Protein AF-A7VJ24-F1 (afdb_monomer_lite)

Foldseek 3Di:
DDPPPPPVLPDFDPVQWDDDPQFIKGEGLDAPDWDKDWQDDDPNWTKIWIYYNQKTWIDINNHGAKMKGRTWIWARWHDDLFKTKIKIAHAFKIKMKGAHDAQFKKFKDKQNHTPDIDGAHRRRIDIDIDGHRPSDIMIIMIGTDDD

Radius of gyration: 15.32 Å; chains: 1; bounding box: 28×44×50 Å

Sequence (147 aa):
MSIMYRRIKMSVINDLINIESDSLDFGNYELATKTKKDGIEYKGDIYKIKTFNEITKLEKNGMFVYESVPGTTVHGFRSSEEDVSFIVEGTETSSITLELEPETDYKIHIDDIYVGKNKTNLGGKLSISVDLEPGREVKVDVRKAFD

pLDDT: mean 91.89, std 14.74, range [38.22, 98.81]

Secondary structure (DSSP, 8-state):
---------PPP-TTSEEEETTEEEE--TT-SS-EEEEEEEETTEEEEEEEETTEEEEEETTEEEEEEES--EEEEEEE-SSEEEEEEE-SS-EEEEEE--TT-EEEEEETTEEEEEEE--TT-EEEEEE---TT-EEEEEEEE---

Structure (mmCIF, N/CA/C/O backbone):
data_AF-A7VJ24-F1
#
_entry.id   AF-A7VJ24-F1
#
loop_
_atom_site.group_PDB
_atom_site.id
_atom_site.type_symbol
_atom_site.label_atom_id
_atom_site.label_alt_id
_atom_site.label_comp_id
_atom_site.label_asym_id
_atom_site.label_entity_id
_atom_site.label_seq_id
_atom_site.pdbx_PDB_ins_code
_atom_site.Cartn_x
_atom_site.Cartn_y
_atom_site.Cartn_z
_atom_site.occupancy
_atom_site.B_iso_or_equiv
_atom_site.auth_seq_id
_atom_site.auth_comp_id
_atom_site.auth_asym_id
_atom_site.auth_atom_id
_atom_site.pdbx_PDB_model_num
ATOM 1 N N . MET A 1 1 ? -10.849 -27.499 -28.578 1.00 38.22 1 MET A N 1
ATOM 2 C CA . MET A 1 1 ? -10.082 -26.333 -29.062 1.00 38.22 1 MET A CA 1
ATOM 3 C C . MET A 1 1 ? -10.384 -25.196 -28.103 1.00 38.22 1 MET A C 1
ATOM 5 O O . MET A 1 1 ? -11.547 -24.854 -27.948 1.00 38.22 1 MET A O 1
ATOM 9 N N . SER A 1 2 ? -9.378 -24.804 -27.324 1.00 38.25 2 SER A N 1
ATOM 10 C CA . SER A 1 2 ? -9.513 -24.063 -26.066 1.00 38.25 2 SER A CA 1
ATOM 11 C C . SER A 1 2 ? -10.094 -22.666 -26.282 1.00 38.25 2 SER A C 1
ATOM 13 O O . SER A 1 2 ? -9.537 -21.876 -27.043 1.00 38.25 2 SER A O 1
ATOM 15 N N . ILE A 1 3 ? -11.208 -22.371 -25.610 1.00 45.69 3 ILE A N 1
ATOM 16 C CA . ILE A 1 3 ? -11.730 -21.014 -25.458 1.00 45.69 3 ILE A CA 1
ATOM 17 C C . ILE A 1 3 ? -10.775 -20.336 -24.481 1.00 45.69 3 ILE A C 1
ATOM 19 O O . ILE A 1 3 ? -10.871 -20.496 -23.267 1.00 45.69 3 ILE A O 1
ATOM 23 N N . MET A 1 4 ? -9.771 -19.670 -25.041 1.00 43.31 4 MET A N 1
ATOM 24 C CA . MET A 1 4 ? -8.790 -18.909 -24.291 1.00 43.31 4 MET A CA 1
ATOM 25 C C . MET A 1 4 ? -9.541 -17.762 -23.613 1.00 43.31 4 MET A C 1
ATOM 27 O O . MET A 1 4 ? -9.902 -16.778 -24.259 1.00 43.31 4 MET A O 1
ATOM 31 N N . TYR A 1 5 ? -9.820 -17.916 -22.318 1.00 38.84 5 TYR A N 1
ATOM 32 C CA . TYR A 1 5 ? -10.136 -16.801 -21.437 1.00 38.84 5 TYR A CA 1
ATOM 33 C C . TYR A 1 5 ? -9.009 -15.784 -21.636 1.00 38.84 5 TYR A C 1
ATOM 35 O O . TYR A 1 5 ? -7.901 -15.956 -21.125 1.00 38.84 5 TYR A O 1
ATOM 43 N N . ARG A 1 6 ? -9.263 -14.723 -22.407 1.00 42.78 6 ARG A N 1
ATOM 44 C CA . ARG A 1 6 ? -8.537 -13.472 -22.216 1.00 42.78 6 ARG A CA 1
ATOM 45 C C . ARG A 1 6 ? -8.940 -12.998 -20.829 1.00 42.78 6 ARG A C 1
ATOM 47 O O . ARG A 1 6 ? -9.895 -12.247 -20.674 1.00 42.78 6 ARG A O 1
ATOM 54 N N . ARG A 1 7 ? -8.235 -13.509 -19.820 1.00 43.66 7 ARG A N 1
ATOM 55 C CA . ARG A 1 7 ? -8.065 -12.844 -18.538 1.00 43.66 7 ARG A CA 1
ATOM 56 C C . ARG A 1 7 ? -7.638 -11.431 -18.917 1.00 43.66 7 ARG A C 1
ATOM 58 O O . ARG A 1 7 ? -6.600 -11.261 -19.557 1.00 43.66 7 ARG A O 1
ATOM 65 N N . ILE A 1 8 ? -8.519 -10.460 -18.702 1.00 41.59 8 ILE A N 1
ATOM 66 C CA . ILE A 1 8 ? -8.195 -9.051 -18.881 1.00 41.59 8 ILE A CA 1
ATOM 67 C C . ILE A 1 8 ? -7.068 -8.825 -17.877 1.00 41.59 8 ILE A C 1
ATOM 69 O O . ILE A 1 8 ? -7.331 -8.750 -16.686 1.00 41.59 8 ILE A O 1
ATOM 73 N N . LYS A 1 9 ? -5.809 -8.871 -18.332 1.00 46.31 9 LYS A N 1
ATOM 74 C CA . LYS A 1 9 ? -4.672 -8.424 -17.529 1.00 46.31 9 LYS A CA 1
ATOM 75 C C . LYS A 1 9 ? -4.995 -6.955 -17.279 1.00 46.31 9 LYS A C 1
ATOM 77 O O . LYS A 1 9 ? -4.989 -6.190 -18.249 1.00 46.31 9 LYS A O 1
ATOM 82 N N . MET A 1 10 ? -5.415 -6.589 -16.064 1.00 54.81 10 MET A N 1
ATOM 83 C CA . MET A 1 10 ? -5.514 -5.173 -15.731 1.00 54.81 10 MET A CA 1
ATOM 84 C C . MET A 1 10 ? -4.135 -4.587 -16.026 1.00 54.81 10 MET A C 1
ATOM 86 O O . MET A 1 10 ? -3.106 -5.163 -15.674 1.00 54.81 10 MET A O 1
ATOM 90 N N . SER A 1 11 ? -4.116 -3.565 -16.879 1.00 57.62 11 SER A N 1
ATOM 91 C CA . SER A 1 11 ? -2.864 -3.013 -17.375 1.00 57.62 11 SER A CA 1
ATOM 92 C C . SER A 1 11 ? -2.110 -2.441 -16.192 1.00 57.62 11 SER A C 1
ATOM 94 O O . SER A 1 11 ? -2.679 -1.691 -15.402 1.00 57.62 11 SER A O 1
ATOM 96 N N . VAL A 1 12 ? -0.817 -2.736 -16.120 1.00 60.03 12 VAL A N 1
ATOM 97 C CA . VAL A 1 12 ? 0.078 -2.048 -15.198 1.00 60.03 12 VAL A CA 1
ATOM 98 C C . VAL A 1 12 ? -0.062 -0.535 -15.404 1.00 60.03 12 VAL A C 1
ATOM 100 O O . VAL A 1 12 ? -0.303 -0.058 -16.522 1.00 60.03 12 VAL A O 1
ATOM 103 N N . ILE A 1 13 ? 0.012 0.219 -14.309 1.00 70.12 13 ILE A N 1
ATOM 104 C CA . ILE A 1 13 ? -0.371 1.629 -14.273 1.00 70.12 13 ILE A CA 1
ATOM 105 C C . ILE A 1 13 ? 0.757 2.467 -14.869 1.00 70.12 13 ILE A C 1
ATOM 107 O O . ILE A 1 13 ? 1.767 2.758 -14.222 1.00 70.12 13 ILE A O 1
ATOM 111 N N . ASN A 1 14 ? 0.583 2.861 -16.129 1.00 68.25 14 ASN A N 1
ATOM 112 C CA . ASN A 1 14 ? 1.581 3.637 -16.867 1.00 68.25 14 ASN A CA 1
ATOM 113 C C . ASN A 1 14 ? 1.816 5.025 -16.253 1.00 68.25 14 ASN A C 1
ATOM 115 O O . ASN A 1 14 ? 2.949 5.496 -16.208 1.00 68.25 14 ASN A O 1
ATOM 119 N N . ASP A 1 15 ? 0.769 5.646 -15.710 1.00 78.75 15 ASP 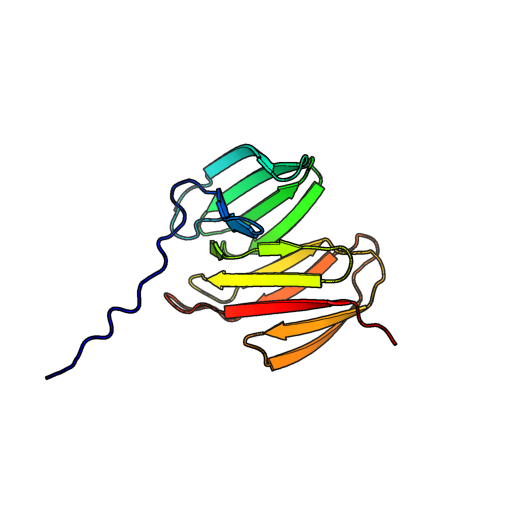A N 1
ATOM 120 C CA . ASP A 1 15 ? 0.835 6.963 -15.068 1.00 78.75 15 ASP A CA 1
ATOM 121 C C . ASP A 1 15 ? 1.298 6.925 -13.600 1.00 78.75 15 ASP A C 1
ATOM 123 O O . ASP A 1 15 ? 1.268 7.952 -12.911 1.00 78.75 15 ASP A O 1
ATOM 127 N N . LEU A 1 16 ? 1.754 5.755 -13.128 1.00 91.75 16 LEU A N 1
ATOM 128 C CA . LEU A 1 16 ? 2.161 5.393 -11.759 1.00 91.75 16 LEU A CA 1
ATOM 129 C C . LEU A 1 16 ? 1.076 5.506 -10.687 1.00 91.75 16 LEU A C 1
ATOM 131 O O . LEU A 1 16 ? 1.182 4.829 -9.667 1.00 91.75 16 LEU A O 1
ATOM 135 N N . ILE A 1 17 ? 0.087 6.374 -10.885 1.00 95.88 17 ILE A N 1
ATOM 136 C CA . ILE A 1 17 ? -1.085 6.544 -10.036 1.00 95.88 17 ILE A CA 1
ATOM 137 C C . ILE A 1 17 ? -2.246 7.123 -10.852 1.00 95.88 17 ILE A C 1
ATOM 139 O O . ILE A 1 17 ? -2.074 8.131 -11.546 1.00 95.88 17 ILE A O 1
ATOM 143 N N . ASN A 1 18 ? -3.409 6.493 -10.722 1.00 94.19 18 ASN A N 1
ATOM 144 C CA . ASN A 1 18 ? -4.689 6.889 -11.294 1.00 94.19 18 ASN A CA 1
ATOM 145 C C . ASN A 1 18 ? -5.728 7.049 -10.178 1.00 94.19 18 ASN A C 1
ATOM 147 O O . ASN A 1 18 ? -5.654 6.393 -9.137 1.00 94.19 18 ASN A O 1
ATOM 151 N N . ILE A 1 19 ? -6.699 7.930 -10.409 1.00 93.56 19 ILE A N 1
ATOM 152 C CA . ILE A 1 19 ? -7.824 8.167 -9.504 1.00 93.56 19 ILE A CA 1
ATOM 153 C C . ILE A 1 19 ? -9.076 7.613 -10.179 1.00 93.56 19 ILE A C 1
ATO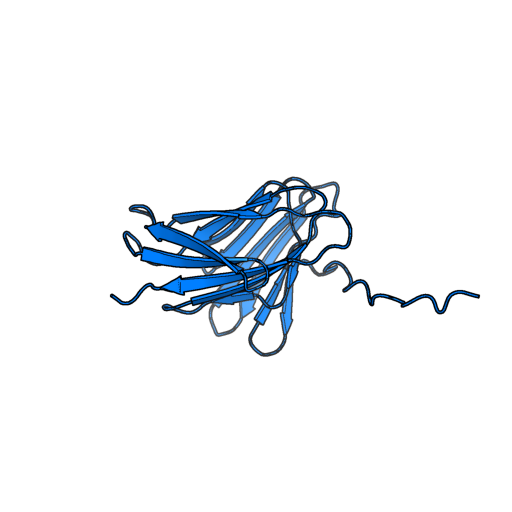M 155 O O . ILE A 1 19 ? -9.491 8.128 -11.215 1.00 93.56 19 ILE A O 1
ATOM 159 N N . GLU A 1 20 ? -9.693 6.607 -9.567 1.00 89.12 20 GLU A N 1
ATOM 160 C CA . GLU A 1 20 ? -10.884 5.932 -10.086 1.00 89.12 20 GLU A CA 1
ATOM 161 C C . GLU A 1 20 ? -12.068 6.151 -9.146 1.00 89.12 20 GLU A C 1
ATOM 163 O O . GLU A 1 20 ? -12.253 5.410 -8.180 1.00 89.12 20 GLU A O 1
ATOM 168 N N . SER A 1 21 ? -12.882 7.173 -9.430 1.00 87.25 21 SER A N 1
ATOM 169 C CA . SER A 1 21 ? -14.015 7.625 -8.601 1.00 87.25 21 SER A CA 1
ATOM 170 C C . SER A 1 21 ? -13.642 7.842 -7.123 1.00 87.25 21 SER A C 1
ATOM 172 O O . SER A 1 21 ? -13.323 8.958 -6.723 1.00 87.25 21 SER A O 1
ATOM 174 N N . ASP A 1 22 ? -13.657 6.766 -6.331 1.00 90.31 22 ASP A N 1
ATOM 175 C CA . ASP A 1 22 ? -13.417 6.742 -4.889 1.00 90.31 22 ASP A CA 1
ATOM 176 C C . ASP A 1 22 ? -12.186 5.925 -4.458 1.00 90.31 22 ASP A C 1
ATOM 178 O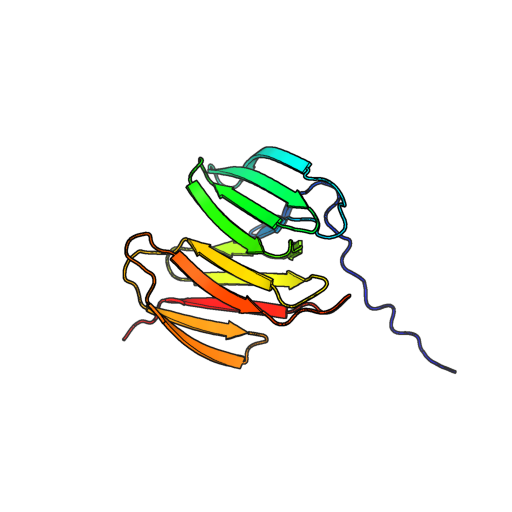 O . ASP A 1 22 ? -11.971 5.741 -3.257 1.00 90.31 22 ASP A O 1
ATOM 182 N N . SER A 1 23 ? -11.357 5.462 -5.392 1.00 95.94 23 SER A N 1
ATOM 183 C CA . SER A 1 23 ? -10.133 4.707 -5.103 1.00 95.94 23 SER A CA 1
ATOM 184 C C . SER A 1 23 ? -8.908 5.228 -5.842 1.00 95.94 23 SER A C 1
ATOM 186 O O . SER A 1 23 ? -9.014 5.962 -6.825 1.00 95.94 23 SER A O 1
ATOM 188 N N . LEU A 1 24 ? -7.741 4.814 -5.353 1.00 97.12 24 LEU A N 1
ATOM 189 C CA . LEU A 1 24 ? -6.463 5.009 -6.021 1.00 97.12 24 LEU A CA 1
ATOM 190 C C . LEU A 1 24 ? -5.962 3.685 -6.587 1.00 97.12 24 LEU A C 1
ATOM 192 O O . LEU A 1 24 ? -5.891 2.688 -5.868 1.00 97.12 24 LEU A O 1
ATOM 196 N N . ASP A 1 25 ? -5.527 3.724 -7.835 1.00 97.81 25 ASP A N 1
ATOM 197 C CA . ASP A 1 25 ? -4.713 2.672 -8.424 1.00 97.81 25 ASP A CA 1
ATOM 198 C C . ASP A 1 25 ? -3.291 3.227 -8.492 1.00 97.81 25 ASP A C 1
ATOM 200 O O . ASP A 1 25 ? -3.104 4.345 -8.969 1.00 97.81 25 ASP A O 1
ATOM 204 N N . PHE A 1 26 ? -2.272 2.509 -8.022 1.00 98.19 26 PHE A N 1
ATOM 205 C CA . PHE A 1 26 ? -0.888 2.987 -8.077 1.00 98.19 26 PHE A CA 1
ATOM 206 C C . PHE A 1 26 ? 0.154 1.869 -8.130 1.00 98.19 26 PHE A C 1
ATOM 208 O O . PHE A 1 26 ? -0.104 0.716 -7.807 1.00 98.19 26 PHE A O 1
ATOM 215 N N . GLY A 1 27 ? 1.380 2.235 -8.490 1.00 97.94 27 GLY A N 1
ATOM 216 C CA . GLY A 1 27 ? 2.508 1.315 -8.527 1.00 97.94 27 GLY A CA 1
ATOM 217 C C . GLY A 1 27 ? 2.676 0.609 -9.869 1.00 97.94 27 GLY A C 1
ATOM 218 O O . GLY A 1 27 ? 1.749 0.435 -10.659 1.00 97.94 27 GLY A O 1
ATOM 219 N N . ASN A 1 28 ? 3.913 0.222 -10.134 1.00 97.06 28 ASN A N 1
ATOM 220 C CA . ASN A 1 28 ? 4.324 -0.493 -11.330 1.00 97.06 28 ASN A CA 1
ATOM 221 C C . ASN A 1 28 ? 5.568 -1.320 -10.988 1.00 97.06 28 ASN A C 1
ATOM 223 O O . ASN A 1 28 ? 6.682 -0.788 -10.914 1.00 97.06 28 ASN A O 1
ATOM 227 N N . TYR A 1 29 ? 5.352 -2.614 -10.752 1.00 96.56 29 TYR A N 1
ATOM 228 C CA . TYR A 1 29 ? 6.416 -3.574 -10.453 1.00 96.56 29 TYR A CA 1
ATOM 229 C C . TYR A 1 29 ? 7.216 -3.996 -11.695 1.00 96.56 29 TYR A C 1
ATOM 231 O O . TYR A 1 29 ? 8.287 -4.575 -11.558 1.00 96.56 29 TYR A O 1
ATOM 239 N N . GLU A 1 30 ? 6.740 -3.702 -12.910 1.00 95.81 30 GLU A N 1
ATOM 240 C CA . GLU A 1 30 ? 7.448 -4.031 -14.156 1.00 95.81 30 GLU A CA 1
ATOM 241 C C . GLU A 1 30 ? 8.583 -3.030 -14.464 1.00 95.81 30 GLU A C 1
ATOM 243 O O . GLU A 1 30 ? 9.446 -3.303 -15.303 1.00 95.81 30 GLU A O 1
ATOM 248 N N . LEU A 1 31 ? 8.633 -1.875 -13.785 1.00 96.19 31 LEU A N 1
ATOM 249 C CA . LEU A 1 31 ? 9.716 -0.908 -13.970 1.00 96.19 31 LEU A CA 1
ATOM 250 C C . LEU A 1 31 ? 11.029 -1.452 -13.404 1.00 96.19 31 LEU A C 1
ATOM 252 O O . LEU A 1 31 ? 11.145 -1.730 -12.213 1.00 96.19 31 LEU A O 1
ATOM 256 N N . ALA A 1 32 ? 12.060 -1.499 -14.245 1.00 96.12 32 ALA A N 1
ATOM 257 C CA . ALA A 1 32 ? 13.413 -1.857 -13.823 1.00 96.12 32 ALA A CA 1
ATOM 258 C C . ALA A 1 32 ? 14.108 -0.748 -13.012 1.00 96.12 32 ALA A C 1
ATOM 260 O O . ALA A 1 32 ? 15.097 -0.999 -12.328 1.00 96.12 32 ALA A O 1
ATOM 261 N N . THR A 1 33 ? 13.636 0.497 -13.115 1.00 96.81 33 THR A N 1
ATOM 262 C CA . THR A 1 33 ? 14.248 1.653 -12.455 1.00 96.81 33 THR A CA 1
ATOM 263 C C . THR A 1 33 ? 13.216 2.466 -11.691 1.00 96.81 33 THR A C 1
ATOM 265 O O . THR A 1 33 ? 12.083 2.673 -12.131 1.00 96.81 33 THR A O 1
ATOM 268 N N . LYS A 1 34 ? 13.640 2.959 -10.522 1.00 97.81 34 LYS A N 1
ATOM 269 C CA . LYS A 1 34 ? 12.825 3.793 -9.638 1.00 97.81 34 LYS A CA 1
ATOM 270 C C . LYS A 1 34 ? 12.267 4.999 -10.382 1.00 97.81 34 LYS A C 1
ATOM 272 O O . LYS A 1 34 ? 13.017 5.892 -10.776 1.00 97.81 34 LYS A O 1
ATOM 277 N N . THR A 1 35 ? 10.944 5.070 -10.455 1.00 97.88 35 THR A N 1
ATOM 278 C CA . THR A 1 35 ? 10.212 6.211 -11.009 1.00 97.88 35 THR A CA 1
ATOM 279 C C . THR A 1 35 ? 9.316 6.811 -9.928 1.00 97.88 35 THR A C 1
ATOM 281 O O . THR A 1 35 ? 8.923 6.133 -8.977 1.00 97.88 35 THR A O 1
ATOM 284 N N . LYS A 1 36 ? 9.045 8.116 -10.008 1.00 97.50 36 LYS A N 1
ATOM 285 C CA . LYS A 1 36 ? 8.241 8.837 -9.018 1.00 97.50 36 LYS A CA 1
ATOM 286 C C . LYS A 1 36 ? 7.299 9.838 -9.676 1.00 97.50 36 LYS A C 1
ATOM 288 O O . LYS A 1 36 ? 7.659 10.431 -10.691 1.00 97.50 36 LYS A O 1
ATOM 293 N N . LYS A 1 37 ? 6.157 10.080 -9.039 1.00 97.31 37 LYS A N 1
ATOM 294 C CA . LYS A 1 37 ? 5.215 11.161 -9.362 1.00 97.31 37 LYS A CA 1
ATOM 295 C C . LYS A 1 37 ? 4.767 11.806 -8.052 1.00 97.31 37 LYS A C 1
ATOM 297 O O . LYS A 1 37 ? 4.605 11.116 -7.049 1.00 97.31 37 LYS A O 1
ATOM 302 N N . ASP A 1 38 ? 4.674 13.126 -8.045 1.00 97.12 38 ASP A N 1
ATOM 303 C CA . ASP A 1 38 ? 4.414 13.957 -6.865 1.00 97.12 38 ASP A CA 1
ATOM 304 C C . ASP A 1 38 ? 3.344 14.996 -7.223 1.00 97.12 38 ASP A C 1
ATOM 306 O O . ASP A 1 38 ? 3.118 15.244 -8.411 1.00 97.12 38 ASP A O 1
ATOM 310 N N . GLY A 1 39 ? 2.707 15.597 -6.221 1.00 96.38 39 GLY A N 1
ATOM 311 C CA . GLY A 1 39 ? 1.684 16.622 -6.425 1.00 96.38 39 GLY A CA 1
ATOM 312 C C . GLY A 1 39 ? 0.357 16.088 -6.974 1.00 96.38 39 GLY A C 1
ATOM 313 O O . GLY A 1 39 ? -0.351 16.833 -7.644 1.00 96.38 39 GLY A O 1
ATOM 314 N N . ILE A 1 40 ? 0.026 14.810 -6.751 1.00 95.88 40 ILE A N 1
ATOM 315 C CA . ILE A 1 40 ? -1.262 14.253 -7.191 1.00 95.88 40 ILE A CA 1
ATOM 316 C C . ILE A 1 40 ? -2.345 14.653 -6.187 1.00 95.88 40 ILE A C 1
ATOM 318 O O . ILE A 1 40 ? -2.345 14.163 -5.063 1.00 95.88 40 ILE A O 1
ATOM 322 N N . GLU A 1 41 ? -3.267 15.525 -6.581 1.00 95.81 41 GLU A N 1
ATOM 323 C CA . GLU A 1 41 ? -4.383 15.937 -5.724 1.00 95.81 41 GLU A CA 1
ATOM 324 C C . GLU A 1 41 ? -5.537 14.930 -5.781 1.00 95.81 41 GLU A C 1
ATOM 326 O O . GLU A 1 41 ? -6.037 14.595 -6.856 1.00 95.81 41 GLU A O 1
ATOM 331 N N . TYR A 1 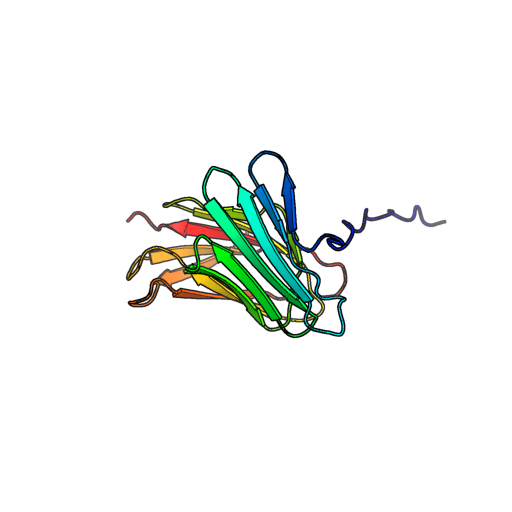42 ? -5.996 14.472 -4.616 1.00 94.38 42 TYR A N 1
ATOM 332 C CA . TYR A 1 42 ? -7.168 13.609 -4.490 1.00 94.38 42 TYR A CA 1
ATOM 333 C C . TYR A 1 42 ? -7.882 13.873 -3.165 1.00 94.38 42 TYR A C 1
ATOM 335 O O . TYR A 1 42 ? -7.273 13.814 -2.102 1.00 94.38 42 TYR A O 1
ATOM 343 N N . LYS A 1 43 ? -9.186 14.181 -3.225 1.00 92.88 43 LYS A N 1
ATOM 344 C CA . LYS A 1 43 ? -10.034 14.470 -2.048 1.00 92.88 43 LYS A CA 1
ATOM 345 C C . LYS A 1 43 ? -9.447 15.517 -1.079 1.00 92.88 43 LYS A C 1
ATOM 347 O O . LYS A 1 43 ? -9.694 15.462 0.119 1.00 92.88 43 LYS A O 1
ATOM 352 N N . GLY A 1 44 ? -8.709 16.496 -1.608 1.00 94.56 44 GLY A N 1
ATOM 353 C CA . GLY A 1 44 ? -8.076 17.564 -0.824 1.00 94.56 44 GLY A CA 1
ATOM 354 C C . GLY A 1 44 ? -6.715 17.200 -0.220 1.00 94.56 44 GLY A C 1
ATOM 355 O O . GLY A 1 44 ? -6.074 18.067 0.366 1.00 94.56 44 GLY A O 1
ATOM 356 N N . ASP A 1 45 ? -6.257 15.961 -0.401 1.00 96.81 45 ASP A N 1
ATOM 357 C CA . ASP A 1 45 ? -4.930 15.498 -0.009 1.00 96.81 45 ASP A CA 1
ATOM 358 C C . ASP A 1 45 ? -3.968 15.499 -1.209 1.00 96.81 45 ASP A C 1
ATOM 360 O O . ASP A 1 45 ? -4.379 15.368 -2.366 1.00 96.81 45 ASP A O 1
ATOM 364 N N . ILE A 1 46 ? -2.667 15.606 -0.928 1.00 97.62 46 ILE A N 1
ATOM 365 C CA . ILE A 1 46 ? -1.593 15.537 -1.925 1.00 97.62 46 ILE A CA 1
ATOM 366 C C . ILE A 1 46 ? -0.857 14.209 -1.786 1.00 97.62 46 ILE A C 1
ATOM 368 O O . ILE A 1 46 ? -0.275 13.909 -0.743 1.00 97.62 46 ILE A O 1
ATOM 372 N N . TYR A 1 47 ? -0.820 13.437 -2.863 1.00 98.19 47 TYR A N 1
ATOM 373 C CA . TYR A 1 47 ? -0.171 12.138 -2.922 1.00 98.19 47 TYR A CA 1
ATOM 374 C C . TYR A 1 47 ? 1.150 12.181 -3.680 1.00 98.19 47 TYR A C 1
ATOM 376 O O . TYR A 1 47 ? 1.351 12.951 -4.626 1.00 98.19 47 TYR A O 1
ATOM 384 N N . LYS A 1 48 ? 2.037 11.273 -3.279 1.00 98.31 48 LYS A N 1
ATOM 385 C CA . LYS A 1 48 ? 3.322 11.023 -3.920 1.00 98.31 48 LYS A CA 1
ATOM 386 C C . LYS A 1 48 ? 3.596 9.531 -3.983 1.00 98.31 48 LYS A C 1
ATOM 388 O O . LYS A 1 48 ? 3.555 8.841 -2.969 1.00 98.31 48 LYS A O 1
ATOM 393 N N . ILE A 1 49 ? 3.939 9.051 -5.171 1.00 98.50 49 ILE A N 1
ATOM 394 C CA . ILE A 1 49 ? 4.268 7.653 -5.446 1.00 98.50 49 ILE A CA 1
ATOM 395 C C . ILE A 1 49 ? 5.739 7.532 -5.846 1.00 98.50 49 ILE A C 1
ATOM 397 O O . ILE A 1 49 ? 6.274 8.353 -6.599 1.00 98.50 49 ILE A O 1
ATOM 401 N N . LYS A 1 50 ? 6.408 6.497 -5.337 1.00 98.44 50 LYS A N 1
ATOM 402 C CA . LYS A 1 50 ? 7.723 6.024 -5.792 1.00 98.44 50 LYS A CA 1
ATOM 403 C C . LYS A 1 50 ? 7.592 4.529 -6.051 1.00 98.44 50 LYS A C 1
ATOM 405 O O . LYS A 1 50 ? 7.208 3.808 -5.139 1.00 98.44 50 LYS A O 1
ATOM 410 N N . THR A 1 51 ? 7.897 4.067 -7.257 1.00 98.56 51 THR A N 1
ATOM 411 C CA . THR A 1 51 ? 7.681 2.664 -7.623 1.00 98.56 51 THR A CA 1
ATOM 412 C C . THR A 1 51 ? 8.725 2.143 -8.599 1.00 98.56 51 THR A C 1
ATOM 414 O O . THR A 1 51 ? 9.205 2.890 -9.456 1.00 98.56 51 THR A O 1
ATOM 417 N N . PHE A 1 52 ? 9.082 0.874 -8.422 1.00 97.81 52 PHE A N 1
ATOM 418 C CA . PHE A 1 52 ? 9.769 -0.013 -9.361 1.00 97.81 52 PHE A CA 1
ATOM 419 C C . PHE A 1 52 ? 9.751 -1.446 -8.814 1.00 97.81 52 PHE A C 1
ATOM 421 O O . PHE A 1 52 ? 9.188 -1.671 -7.747 1.00 97.81 52 PHE A O 1
ATOM 428 N N . ASN A 1 53 ? 10.359 -2.403 -9.513 1.00 97.44 53 ASN A N 1
ATOM 429 C CA . ASN A 1 53 ? 10.340 -3.822 -9.142 1.00 97.44 53 ASN A CA 1
ATOM 430 C C . ASN A 1 53 ? 10.755 -4.130 -7.686 1.00 97.44 53 ASN A C 1
ATOM 432 O O . ASN A 1 53 ? 10.253 -5.089 -7.115 1.00 97.44 53 ASN A O 1
ATOM 436 N N . GLU A 1 54 ? 11.609 -3.328 -7.043 1.00 98.25 54 GLU A N 1
ATOM 437 C CA . GLU A 1 54 ? 12.033 -3.579 -5.653 1.00 98.25 54 GLU A CA 1
ATOM 438 C C . GLU A 1 54 ? 11.151 -2.907 -4.590 1.00 98.25 54 GLU A C 1
ATOM 440 O O . GLU A 1 54 ? 11.181 -3.321 -3.432 1.00 98.25 54 GLU A O 1
ATOM 445 N N . ILE A 1 55 ? 10.390 -1.861 -4.933 1.00 98.56 55 ILE A N 1
ATOM 446 C CA . ILE A 1 55 ? 9.552 -1.153 -3.954 1.00 98.56 55 ILE A CA 1
ATOM 447 C C . ILE A 1 55 ? 8.414 -0.388 -4.620 1.00 98.56 55 ILE A C 1
ATOM 449 O O . ILE A 1 55 ? 8.622 0.299 -5.621 1.00 98.56 55 ILE A O 1
ATOM 453 N N . THR A 1 56 ? 7.252 -0.391 -3.978 1.00 98.69 56 THR A N 1
ATOM 454 C CA . THR A 1 56 ? 6.162 0.552 -4.249 1.00 98.69 56 THR A CA 1
ATOM 455 C C . THR A 1 56 ? 5.865 1.293 -2.965 1.00 98.69 56 THR A C 1
ATOM 457 O O . THR A 1 56 ? 5.648 0.661 -1.943 1.00 98.69 56 THR A O 1
ATOM 460 N N . LYS A 1 57 ? 5.877 2.626 -2.987 1.00 98.81 57 LYS A N 1
ATOM 461 C CA . LYS A 1 57 ? 5.663 3.469 -1.806 1.00 98.81 57 LYS A CA 1
ATOM 462 C C . LYS A 1 57 ? 4.726 4.625 -2.116 1.00 98.81 57 LYS A C 1
ATOM 464 O O . LYS A 1 57 ? 5.045 5.448 -2.978 1.00 98.81 57 LYS A O 1
ATOM 469 N N . LEU A 1 58 ? 3.640 4.721 -1.357 1.00 98.75 58 LEU A N 1
ATOM 470 C CA . LEU A 1 58 ? 2.678 5.815 -1.405 1.00 98.75 58 LEU A CA 1
ATOM 471 C C . LEU A 1 58 ? 2.790 6.675 -0.141 1.00 98.75 58 LEU A C 1
ATOM 473 O O . LEU A 1 58 ? 2.775 6.169 0.984 1.00 98.75 58 LEU A O 1
ATOM 477 N N . GLU A 1 59 ? 2.875 7.984 -0.343 1.00 98.50 59 GLU A N 1
ATOM 478 C CA . GLU A 1 59 ? 2.831 9.011 0.694 1.00 98.50 59 GLU A CA 1
ATOM 479 C C . GLU A 1 59 ? 1.598 9.909 0.462 1.00 98.50 59 GLU A C 1
ATOM 481 O O . GLU A 1 59 ? 1.250 10.189 -0.687 1.00 98.50 59 GLU A O 1
ATOM 486 N N . LYS A 1 60 ? 0.961 10.374 1.543 1.00 97.69 60 LYS A N 1
ATOM 487 C CA . LYS A 1 60 ? -0.167 11.319 1.566 1.00 97.69 60 LYS A CA 1
ATOM 488 C C . LYS A 1 60 ? 0.172 12.482 2.490 1.00 97.69 60 LYS A C 1
ATOM 490 O O . LYS A 1 60 ? 0.486 12.268 3.657 1.00 97.69 60 LYS A O 1
ATOM 495 N N . ASN A 1 61 ? 0.141 13.709 1.979 1.00 97.50 61 ASN A N 1
ATOM 496 C CA . ASN A 1 61 ? 0.557 14.927 2.683 1.00 97.50 61 ASN A CA 1
ATOM 497 C C . ASN A 1 61 ? 1.952 14.800 3.328 1.00 97.50 61 ASN A C 1
ATOM 499 O O . ASN A 1 61 ? 2.196 15.290 4.427 1.00 97.50 61 ASN A O 1
ATOM 503 N N . GLY A 1 62 ? 2.866 14.091 2.659 1.00 96.12 62 GLY A N 1
ATOM 504 C CA . GLY A 1 62 ? 4.213 13.805 3.165 1.00 96.12 62 GLY A CA 1
ATOM 505 C C . GLY A 1 62 ? 4.293 12.718 4.245 1.00 96.12 62 GLY A C 1
ATOM 506 O O . GLY A 1 62 ? 5.399 12.364 4.649 1.00 96.12 62 GLY A O 1
ATOM 507 N N . MET A 1 63 ? 3.163 12.163 4.686 1.00 95.56 63 MET A N 1
ATOM 508 C CA . MET A 1 63 ? 3.102 11.023 5.604 1.00 95.56 63 MET A CA 1
ATOM 509 C C . MET A 1 63 ? 3.045 9.714 4.820 1.00 95.56 63 MET A C 1
ATOM 511 O O . MET A 1 63 ? 2.606 9.685 3.673 1.00 95.56 63 MET A O 1
ATOM 515 N N . PHE A 1 64 ? 3.509 8.620 5.410 1.00 96.56 64 PHE A N 1
ATOM 516 C CA . PHE A 1 64 ? 3.471 7.315 4.757 1.00 96.56 64 PHE A CA 1
ATOM 517 C C . PHE A 1 64 ? 2.028 6.785 4.732 1.00 96.56 64 PHE A C 1
ATOM 519 O O . PHE A 1 64 ? 1.221 7.088 5.601 1.00 96.56 64 PHE A O 1
ATOM 526 N N . VAL A 1 65 ? 1.692 5.983 3.723 1.00 97.06 65 VAL A N 1
ATOM 527 C CA . VAL A 1 65 ? 0.393 5.288 3.657 1.00 97.06 65 VAL A CA 1
ATOM 528 C C . VAL A 1 65 ? 0.581 3.805 3.380 1.00 97.06 65 VAL A C 1
ATOM 530 O O . VAL A 1 65 ? 0.041 2.962 4.092 1.00 97.06 65 VAL A O 1
ATOM 533 N N . TYR A 1 66 ? 1.379 3.492 2.363 1.00 98.69 66 TYR A N 1
ATOM 534 C CA . TYR A 1 66 ? 1.590 2.137 1.872 1.00 98.69 66 TYR A CA 1
ATOM 535 C C . TYR A 1 66 ? 3.044 1.966 1.448 1.00 98.69 66 TYR A C 1
ATOM 537 O O . TYR A 1 66 ? 3.616 2.855 0.809 1.00 98.69 66 TYR A O 1
ATOM 545 N N . GLU A 1 67 ? 3.618 0.803 1.727 1.00 98.81 67 GLU A N 1
ATOM 546 C CA . GLU A 1 67 ? 4.861 0.359 1.107 1.00 98.81 67 GLU A CA 1
ATOM 547 C C . GLU A 1 67 ? 4.850 -1.149 0.886 1.00 98.81 67 GLU A C 1
ATOM 549 O O . GLU A 1 67 ? 4.389 -1.889 1.751 1.00 98.81 67 GLU A O 1
ATOM 554 N N . SER A 1 68 ? 5.389 -1.609 -0.237 1.00 98.81 68 SER A N 1
ATOM 555 C CA . SER A 1 68 ? 5.639 -3.023 -0.492 1.00 98.81 68 SER A CA 1
ATOM 556 C C . SER A 1 68 ? 7.101 -3.265 -0.839 1.00 98.81 68 SER A C 1
ATOM 558 O O . SER A 1 68 ? 7.713 -2.456 -1.538 1.00 98.81 68 SER A O 1
ATOM 560 N N . VAL A 1 69 ? 7.637 -4.397 -0.386 1.00 98.56 69 VAL A N 1
ATOM 561 C CA . VAL A 1 69 ? 8.942 -4.924 -0.800 1.00 98.56 69 VAL A CA 1
ATOM 562 C C . VAL A 1 69 ? 8.802 -6.433 -1.047 1.00 98.56 69 VAL A C 1
ATOM 564 O O . VAL A 1 69 ? 8.493 -7.151 -0.092 1.00 98.56 69 VAL A O 1
ATOM 567 N N . PRO A 1 70 ? 9.029 -6.937 -2.273 1.00 98.50 70 PRO A N 1
ATOM 568 C CA . PRO A 1 70 ? 9.282 -6.195 -3.514 1.00 98.50 70 PRO A CA 1
ATOM 569 C C . PRO A 1 70 ? 8.119 -5.291 -3.961 1.00 98.50 70 PRO A C 1
ATOM 571 O O . PRO A 1 70 ? 7.042 -5.265 -3.351 1.00 98.50 70 PRO A O 1
ATOM 574 N N . GLY A 1 71 ? 8.351 -4.519 -5.022 1.00 98.31 71 GLY A N 1
ATOM 575 C CA . GLY A 1 71 ? 7.373 -3.592 -5.578 1.00 98.31 71 GLY A CA 1
ATOM 576 C C . GLY A 1 71 ? 6.138 -4.301 -6.118 1.00 98.31 71 GLY A C 1
ATOM 577 O O . GLY A 1 71 ? 6.212 -5.410 -6.638 1.00 98.31 71 GLY A O 1
ATOM 578 N N . THR A 1 72 ? 4.994 -3.643 -5.985 1.00 98.62 72 THR A N 1
ATOM 579 C CA . THR A 1 72 ? 3.679 -4.143 -6.396 1.00 98.62 72 THR A CA 1
ATOM 580 C C . THR A 1 72 ? 2.931 -3.113 -7.237 1.00 98.62 72 THR A C 1
ATOM 582 O O . THR A 1 72 ? 3.274 -1.924 -7.270 1.00 98.62 72 THR A O 1
ATOM 585 N N . THR A 1 73 ? 1.874 -3.566 -7.899 1.00 98.19 73 THR A N 1
ATOM 586 C CA . THR A 1 73 ? 0.816 -2.699 -8.417 1.00 98.19 73 THR A CA 1
ATOM 587 C C . THR A 1 73 ? -0.419 -2.920 -7.559 1.00 98.19 73 THR A C 1
ATOM 589 O O . THR A 1 73 ? -0.763 -4.053 -7.221 1.00 98.19 73 THR A O 1
ATOM 592 N N . VAL A 1 74 ? -1.043 -1.821 -7.155 1.00 98.44 74 VAL A N 1
ATOM 593 C CA . VAL A 1 74 ? -2.182 -1.775 -6.245 1.00 98.44 74 VAL A CA 1
ATOM 594 C C . VAL A 1 74 ? -3.362 -1.175 -6.988 1.00 98.44 74 VAL A C 1
ATOM 596 O O . VAL A 1 74 ? -3.241 -0.114 -7.596 1.00 98.44 74 VAL A O 1
ATOM 599 N N . HIS A 1 75 ? -4.503 -1.841 -6.896 1.00 97.69 75 HIS A N 1
ATOM 600 C CA . HIS A 1 75 ? -5.753 -1.462 -7.537 1.00 97.69 75 HIS A CA 1
ATOM 601 C C . HIS A 1 75 ? -6.837 -1.265 -6.481 1.00 97.69 75 HIS A C 1
ATOM 603 O O . HIS A 1 75 ? -6.918 -1.998 -5.490 1.00 97.69 75 HIS A O 1
ATOM 609 N N . GLY A 1 76 ? -7.706 -0.285 -6.696 1.00 97.12 76 GLY A N 1
ATOM 610 C CA . GLY A 1 76 ? -8.882 -0.048 -5.879 1.00 97.12 76 GLY A CA 1
ATOM 611 C C . GLY A 1 76 ? -8.575 0.366 -4.441 1.00 97.12 76 GLY A C 1
ATOM 612 O O . GLY A 1 76 ? -9.431 0.144 -3.582 1.00 97.12 76 GLY A O 1
ATOM 613 N N . PHE A 1 77 ? -7.404 0.955 -4.167 1.00 98.25 77 PHE A N 1
ATOM 614 C CA . PHE A 1 77 ? -6.989 1.314 -2.813 1.00 98.25 77 PHE A CA 1
ATOM 615 C C . PHE A 1 77 ? -7.942 2.330 -2.195 1.00 98.25 77 PHE A C 1
ATOM 617 O O . PHE A 1 77 ? -8.116 3.449 -2.693 1.00 98.25 77 PHE A O 1
ATOM 624 N N . ARG A 1 78 ? -8.543 1.924 -1.079 1.00 96.69 78 ARG A N 1
ATOM 625 C CA . ARG A 1 78 ? -9.418 2.729 -0.233 1.00 96.69 78 ARG A CA 1
ATOM 626 C C . ARG A 1 78 ? -8.916 2.643 1.196 1.00 96.69 78 ARG A C 1
ATOM 628 O O . ARG A 1 78 ? -8.512 1.577 1.652 1.00 96.69 78 ARG A O 1
ATOM 635 N N . SER A 1 79 ? -8.945 3.772 1.885 1.00 94.88 79 SER A N 1
ATOM 636 C CA . SER A 1 79 ? -8.552 3.871 3.284 1.00 94.88 79 SER A CA 1
ATOM 637 C C . SER A 1 79 ? -9.469 4.858 3.991 1.00 94.88 79 SER A C 1
ATOM 639 O O . SER A 1 79 ? -9.744 5.944 3.473 1.00 94.88 79 SER A O 1
ATOM 641 N N . SER A 1 80 ? -9.942 4.446 5.158 1.00 93.19 80 SER A N 1
ATOM 642 C CA . SER A 1 80 ? -10.703 5.227 6.122 1.00 93.19 80 SER A CA 1
ATOM 643 C C . SER A 1 80 ? -10.020 5.130 7.497 1.00 93.19 80 SER A C 1
ATOM 645 O O . SER A 1 80 ? -8.945 4.541 7.625 1.00 93.19 80 SER A O 1
ATOM 647 N N . GLU A 1 81 ? -10.634 5.706 8.531 1.00 91.06 81 GLU A N 1
ATOM 648 C CA . GLU A 1 81 ? -10.196 5.507 9.921 1.00 91.06 81 GLU A CA 1
ATOM 649 C C . GLU A 1 81 ? -10.453 4.074 10.423 1.00 91.06 81 GLU A C 1
ATOM 651 O O . GLU A 1 81 ? -9.798 3.613 11.356 1.00 91.06 81 GLU A O 1
ATOM 656 N N . GLU A 1 82 ? -11.400 3.355 9.816 1.00 93.69 82 GLU A N 1
ATOM 657 C CA . GLU A 1 82 ? -11.842 2.037 10.278 1.00 93.69 82 GLU A CA 1
ATOM 658 C C . GLU A 1 82 ? -11.279 0.889 9.438 1.00 93.69 82 GLU A C 1
ATOM 660 O O . GLU A 1 82 ? -11.128 -0.229 9.938 1.00 93.69 82 GLU A O 1
ATOM 665 N N . ASP A 1 83 ? -10.979 1.128 8.163 1.00 95.19 83 ASP A N 1
ATOM 666 C CA . ASP A 1 83 ? -10.614 0.073 7.230 1.00 95.19 83 ASP A CA 1
ATOM 667 C C . ASP A 1 83 ? -9.685 0.527 6.099 1.00 95.19 83 ASP A C 1
ATOM 669 O O . ASP A 1 83 ? -9.656 1.685 5.683 1.00 95.19 83 ASP A O 1
ATOM 673 N N . VAL A 1 84 ? -8.927 -0.438 5.582 1.00 98.06 84 VAL A N 1
ATOM 674 C CA . VAL A 1 84 ? -8.138 -0.330 4.357 1.00 98.06 84 VAL A CA 1
ATOM 675 C C . VAL A 1 84 ? -8.429 -1.547 3.487 1.00 98.06 84 VAL A C 1
ATOM 677 O O . VAL A 1 84 ? -8.379 -2.681 3.965 1.00 98.06 84 VAL A O 1
ATOM 680 N N . SER A 1 85 ? -8.706 -1.318 2.205 1.00 98.38 85 SER A N 1
ATOM 681 C CA . SER A 1 85 ? -9.007 -2.372 1.234 1.00 98.38 85 SER A CA 1
ATOM 682 C C . SER A 1 85 ? -8.344 -2.081 -0.104 1.00 98.38 85 SER A C 1
ATOM 684 O O . SER A 1 85 ? -8.335 -0.935 -0.563 1.00 98.38 85 SER A O 1
ATOM 686 N N . PHE A 1 86 ? -7.765 -3.109 -0.717 1.00 98.62 86 PHE A N 1
ATOM 687 C CA . PHE A 1 86 ? -7.139 -3.023 -2.032 1.00 98.62 86 PHE A CA 1
ATOM 688 C C . PHE A 1 86 ? -6.963 -4.405 -2.662 1.00 98.62 86 PHE A C 1
ATOM 690 O O . PHE A 1 86 ? -7.014 -5.437 -1.992 1.00 98.62 86 PHE A O 1
ATOM 697 N N . ILE A 1 87 ? -6.715 -4.415 -3.966 1.00 98.56 87 ILE A N 1
ATOM 698 C CA . ILE A 1 87 ? -6.216 -5.573 -4.706 1.00 98.56 87 ILE A CA 1
ATOM 699 C C . ILE A 1 87 ? -4.751 -5.302 -5.031 1.00 98.56 87 ILE A C 1
ATOM 701 O O . ILE A 1 87 ? -4.388 -4.179 -5.374 1.00 98.56 87 ILE A O 1
ATOM 705 N N . VAL A 1 88 ? -3.897 -6.307 -4.904 1.00 98.44 88 VAL A N 1
ATOM 706 C CA . VAL A 1 88 ? -2.464 -6.183 -5.167 1.00 98.44 88 VAL A CA 1
ATOM 707 C C . VAL A 1 88 ? -1.982 -7.299 -6.084 1.00 98.44 88 VAL A C 1
ATOM 709 O O . VAL A 1 88 ? -2.435 -8.438 -5.994 1.00 98.44 88 VAL A O 1
ATOM 712 N N . GLU A 1 89 ? -1.049 -6.963 -6.962 1.00 97.62 89 GLU A N 1
ATOM 713 C CA . GLU A 1 89 ? -0.336 -7.904 -7.822 1.00 97.62 89 GLU A CA 1
ATOM 714 C C . GLU A 1 89 ? 1.174 -7.621 -7.805 1.00 97.62 89 GLU A C 1
ATOM 716 O O . GLU A 1 89 ? 1.632 -6.512 -7.508 1.00 97.62 89 GLU A O 1
ATOM 721 N N . GLY A 1 90 ? 1.952 -8.653 -8.119 1.00 97.06 90 GLY A N 1
ATOM 722 C CA . GLY A 1 90 ? 3.409 -8.635 -8.110 1.00 97.06 90 GLY A CA 1
ATOM 723 C C . GLY A 1 90 ? 3.971 -9.948 -8.651 1.00 97.06 90 GLY A C 1
ATOM 724 O O . GLY A 1 90 ? 3.229 -10.819 -9.106 1.00 97.06 90 GLY A O 1
ATOM 725 N N . THR A 1 91 ? 5.293 -10.090 -8.629 1.00 95.94 91 THR A N 1
ATOM 726 C CA . THR A 1 91 ? 5.982 -11.257 -9.208 1.00 95.94 91 THR A CA 1
ATOM 727 C C . THR A 1 91 ? 6.336 -12.338 -8.196 1.00 95.94 91 THR A C 1
ATOM 729 O O . THR A 1 91 ? 6.615 -13.464 -8.597 1.00 95.94 91 THR A O 1
ATOM 732 N N . GLU A 1 92 ? 6.355 -12.000 -6.911 1.00 97.31 92 GLU A N 1
ATOM 733 C CA . GLU A 1 92 ? 6.740 -12.882 -5.810 1.00 97.31 92 GLU A CA 1
ATOM 734 C C . GLU A 1 92 ? 6.114 -12.394 -4.501 1.00 97.31 92 GLU A C 1
ATOM 736 O O . GLU A 1 92 ? 5.561 -11.295 -4.447 1.00 97.31 92 GLU A O 1
ATOM 741 N N . THR A 1 93 ? 6.217 -13.194 -3.439 1.00 98.31 93 THR A N 1
ATOM 742 C CA . THR A 1 93 ? 5.734 -12.818 -2.109 1.00 98.31 93 THR A CA 1
ATOM 743 C C . THR A 1 93 ? 6.270 -11.443 -1.693 1.00 98.31 93 THR A C 1
ATOM 745 O O . THR A 1 93 ? 7.479 -11.256 -1.549 1.00 98.31 93 THR A O 1
ATOM 748 N N . SER A 1 94 ? 5.365 -10.500 -1.428 1.00 98.19 94 SER A N 1
ATOM 749 C CA . SER A 1 94 ? 5.717 -9.150 -0.983 1.00 98.19 94 SER A CA 1
ATOM 750 C C . SER A 1 94 ? 5.319 -8.928 0.470 1.00 98.19 94 SER A C 1
ATOM 752 O O . SER A 1 94 ? 4.215 -9.264 0.903 1.00 98.19 94 SER A O 1
ATOM 754 N N . SER A 1 95 ? 6.205 -8.273 1.216 1.00 98.62 95 SER A N 1
ATOM 755 C CA . SER A 1 95 ? 5.878 -7.675 2.507 1.00 98.62 95 SER A CA 1
ATOM 756 C C . SER A 1 95 ? 5.239 -6.312 2.271 1.00 98.62 95 SER A C 1
ATOM 758 O O . SER A 1 95 ? 5.896 -5.405 1.763 1.00 98.62 95 SER A O 1
ATOM 760 N N . ILE A 1 96 ? 3.981 -6.149 2.670 1.00 98.75 96 ILE A N 1
ATOM 761 C CA . ILE A 1 96 ? 3.226 -4.898 2.574 1.00 98.75 96 ILE A CA 1
ATOM 762 C C . ILE A 1 96 ? 3.114 -4.281 3.962 1.00 98.75 96 ILE A C 1
ATOM 764 O O . ILE A 1 96 ? 2.683 -4.942 4.899 1.00 98.75 96 ILE A O 1
ATOM 768 N N . THR A 1 97 ? 3.468 -3.008 4.095 1.00 98.69 97 THR A N 1
ATOM 769 C CA . THR A 1 97 ? 3.317 -2.223 5.321 1.00 98.69 97 THR A CA 1
ATOM 770 C C . THR A 1 97 ? 2.314 -1.098 5.102 1.00 98.69 97 THR A C 1
ATOM 772 O O . THR A 1 97 ? 2.433 -0.327 4.151 1.00 98.69 97 THR A O 1
ATOM 775 N N . LEU A 1 98 ? 1.351 -0.987 6.012 1.00 98.56 98 LEU A N 1
ATOM 776 C CA . LEU A 1 98 ? 0.322 0.049 6.048 1.00 98.56 98 LEU A CA 1
ATOM 777 C C . LEU A 1 98 ? 0.560 0.980 7.236 1.00 98.56 98 LEU A C 1
ATOM 779 O O . LEU A 1 98 ? 1.066 0.547 8.274 1.00 98.56 98 LEU A O 1
ATOM 783 N N . GLU A 1 99 ? 0.192 2.250 7.088 1.00 97.38 99 GLU A N 1
ATOM 784 C CA . GLU A 1 99 ? 0.023 3.171 8.215 1.00 97.38 99 GLU A CA 1
ATOM 785 C C . GLU A 1 99 ? -1.455 3.296 8.559 1.00 97.38 99 GLU A C 1
ATOM 787 O O . GLU A 1 99 ? -2.280 3.631 7.714 1.00 97.38 99 GLU A O 1
ATOM 792 N N . LEU A 1 100 ? -1.757 2.970 9.807 1.00 97.12 100 LEU A N 1
ATOM 793 C CA . LEU A 1 100 ? -3.076 2.893 10.409 1.00 97.12 100 LEU A CA 1
ATOM 794 C C . LEU A 1 100 ? -3.034 3.619 11.761 1.00 97.12 100 LEU A C 1
ATOM 796 O O . LEU A 1 100 ? -2.009 4.178 12.155 1.00 97.12 100 LEU A O 1
ATOM 800 N N . GLU 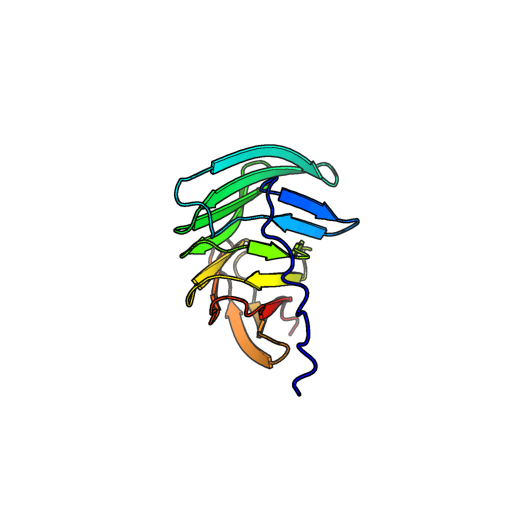A 1 101 ? -4.131 3.576 12.512 1.00 96.31 101 GLU A N 1
ATOM 801 C CA . GLU A 1 101 ? -4.143 4.109 13.874 1.00 96.31 101 GLU A CA 1
ATOM 802 C C . GLU A 1 101 ? -3.116 3.383 14.773 1.00 96.31 101 GLU A C 1
ATOM 804 O O . GLU A 1 101 ? -3.069 2.146 14.766 1.00 96.31 101 GLU A O 1
ATOM 809 N N . PRO A 1 102 ? -2.285 4.114 15.542 1.00 96.94 102 PRO A N 1
ATOM 810 C CA . PRO A 1 102 ? -1.361 3.541 16.519 1.00 96.94 102 PRO A CA 1
ATOM 811 C C . PRO A 1 102 ? -2.033 2.654 17.561 1.00 96.94 102 PRO A C 1
ATOM 813 O O . PRO A 1 102 ? -3.174 2.884 17.954 1.00 96.94 102 PRO A O 1
ATOM 816 N N . GLU A 1 103 ? -1.294 1.645 18.023 1.00 97.06 103 GLU A N 1
ATOM 817 C CA . GLU A 1 103 ? -1.689 0.760 19.127 1.00 97.06 103 GLU A CA 1
ATOM 818 C C . GLU A 1 103 ? -3.121 0.203 19.030 1.00 97.06 103 GLU A C 1
ATOM 820 O O . GLU A 1 103 ? -3.798 0.002 20.040 1.00 97.06 103 GLU A O 1
ATOM 825 N N . THR A 1 104 ? -3.563 -0.096 17.814 1.00 97.50 104 THR A N 1
ATOM 826 C CA . THR A 1 104 ? -4.927 -0.512 17.500 1.00 97.50 104 THR A CA 1
ATOM 827 C C . THR A 1 104 ? -4.914 -1.897 16.872 1.00 97.50 104 THR A C 1
ATOM 829 O O . THR A 1 104 ? -4.054 -2.223 16.053 1.00 97.50 104 THR A O 1
ATOM 832 N N . ASP A 1 105 ? -5.861 -2.737 17.272 1.00 97.75 105 ASP A N 1
ATOM 833 C CA . ASP A 1 105 ? -6.015 -4.075 16.724 1.00 97.75 105 ASP A CA 1
ATOM 834 C C . ASP A 1 105 ? -6.798 -4.072 15.406 1.00 97.75 105 ASP A C 1
ATOM 836 O O . ASP A 1 105 ? -7.844 -3.436 15.294 1.00 97.75 105 ASP A O 1
ATOM 840 N N . TYR A 1 106 ? -6.337 -4.858 14.432 1.00 98.19 106 TYR A N 1
ATOM 841 C CA . TYR A 1 106 ? -6.984 -5.021 13.131 1.00 98.19 106 TYR A CA 1
ATOM 842 C C . TYR A 1 106 ? -7.144 -6.496 12.769 1.00 98.19 106 TYR A C 1
ATOM 844 O O . TYR A 1 106 ? -6.222 -7.293 12.940 1.00 98.19 106 TYR A O 1
ATOM 852 N N . LYS A 1 107 ? -8.310 -6.853 12.224 1.00 98.06 107 LYS A N 1
ATOM 853 C CA . LYS A 1 107 ? -8.574 -8.134 11.558 1.00 98.06 107 LYS A CA 1
ATOM 854 C C . LYS A 1 107 ? -8.122 -8.040 10.106 1.00 98.06 107 LYS A C 1
ATOM 856 O O . LYS A 1 107 ? -8.477 -7.090 9.410 1.00 98.06 107 LYS A O 1
ATOM 861 N N . ILE A 1 108 ? -7.389 -9.046 9.649 1.00 98.44 108 ILE A N 1
ATOM 862 C CA . ILE A 1 108 ? -6.813 -9.095 8.306 1.00 98.44 108 ILE A CA 1
ATOM 863 C C . ILE A 1 108 ? -7.472 -10.238 7.536 1.00 98.44 108 ILE A C 1
ATOM 865 O O . ILE A 1 108 ? -7.546 -11.366 8.037 1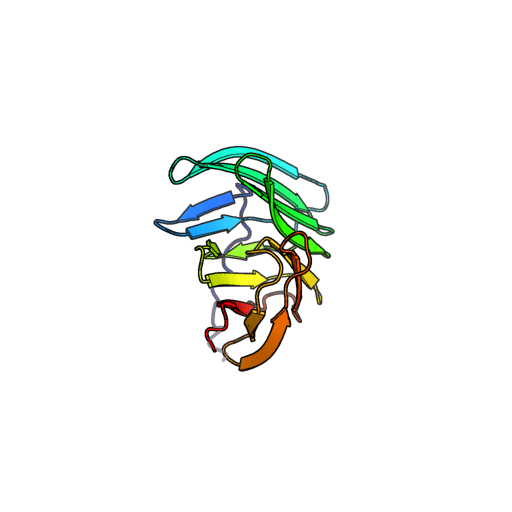.00 98.44 108 ILE A O 1
ATOM 869 N N . HIS A 1 109 ? -7.925 -9.947 6.320 1.00 98.56 109 HIS A N 1
ATOM 870 C CA . HIS A 1 109 ? -8.362 -10.941 5.349 1.00 98.56 109 HIS A CA 1
ATOM 871 C C . HIS A 1 109 ? -7.523 -10.831 4.078 1.00 98.56 109 HIS A C 1
ATOM 873 O O . HIS A 1 109 ? -7.227 -9.728 3.615 1.00 98.56 109 HIS A O 1
ATOM 879 N N . ILE A 1 110 ? -7.153 -11.983 3.527 1.00 98.19 110 ILE A N 1
ATOM 880 C CA . ILE A 1 110 ? -6.452 -12.120 2.249 1.00 98.19 110 ILE A CA 1
ATOM 881 C C . ILE A 1 110 ? -7.288 -13.066 1.388 1.00 98.19 110 ILE A C 1
ATOM 883 O O . ILE A 1 110 ? -7.608 -14.162 1.841 1.00 98.19 110 ILE A O 1
ATOM 887 N N . ASP A 1 111 ? -7.681 -12.636 0.189 1.00 97.25 111 ASP A N 1
ATOM 888 C CA . ASP A 1 111 ? -8.635 -13.345 -0.681 1.00 97.25 111 ASP A CA 1
ATOM 889 C C . ASP A 1 111 ? -9.916 -13.759 0.071 1.00 97.25 111 ASP A C 1
ATOM 891 O O . ASP A 1 111 ? -10.383 -14.892 -0.015 1.00 97.25 111 ASP A O 1
ATOM 895 N N . ASP A 1 112 ? -10.455 -12.831 0.872 1.00 96.81 112 ASP A N 1
ATOM 896 C CA . ASP A 1 112 ? -11.619 -13.024 1.753 1.00 96.81 112 ASP A CA 1
ATOM 897 C C . ASP A 1 112 ? -11.439 -14.099 2.855 1.00 96.81 112 ASP A C 1
ATOM 899 O O . ASP A 1 112 ? -12.360 -14.367 3.631 1.00 96.81 112 ASP A O 1
ATOM 903 N N . ILE A 1 113 ? -10.240 -14.674 3.002 1.00 97.69 113 ILE A N 1
ATOM 904 C CA . ILE A 1 113 ? -9.886 -15.619 4.067 1.00 97.69 113 ILE A CA 1
ATOM 905 C C . ILE A 1 113 ? -9.329 -14.843 5.257 1.00 97.69 113 ILE A C 1
ATOM 907 O O . ILE A 1 113 ? -8.363 -14.097 5.123 1.00 97.69 113 ILE A O 1
ATOM 911 N N . TYR A 1 114 ? -9.899 -15.044 6.445 1.00 97.50 114 TYR A N 1
ATOM 912 C CA . TYR A 1 114 ? -9.356 -14.482 7.682 1.00 97.50 114 TYR A CA 1
ATOM 913 C C . TYR A 1 114 ? -7.991 -15.100 8.005 1.00 97.50 114 TYR A C 1
ATOM 915 O O . TYR A 1 114 ? -7.893 -16.307 8.230 1.00 97.50 114 TYR A O 1
ATOM 923 N N . VAL A 1 115 ? -6.950 -14.268 8.068 1.00 96.81 115 VAL A N 1
ATOM 924 C CA . VAL A 1 115 ? -5.569 -14.719 8.324 1.00 96.81 115 VAL A CA 1
ATOM 925 C C . VAL A 1 115 ? -5.063 -14.357 9.719 1.00 96.81 115 VAL A C 1
ATOM 927 O O . VAL A 1 115 ? -4.057 -14.904 10.163 1.00 96.81 115 VAL A O 1
ATOM 930 N N . GLY A 1 116 ? -5.757 -13.471 10.439 1.00 96.19 116 GLY A N 1
ATOM 931 C CA . GLY A 1 116 ? -5.420 -13.157 11.826 1.00 96.19 116 GLY A CA 1
ATOM 932 C C . GLY A 1 116 ? -5.849 -11.771 12.299 1.00 96.19 116 GLY A C 1
ATOM 933 O O . GLY A 1 116 ? -6.441 -10.982 11.560 1.00 96.19 116 GLY A O 1
ATOM 934 N N . LYS A 1 117 ? -5.523 -11.493 13.565 1.00 96.19 117 LYS A N 1
ATOM 935 C CA . LYS A 1 117 ? -5.676 -10.196 14.234 1.00 96.19 117 LYS A CA 1
ATOM 936 C C . LYS A 1 117 ? -4.286 -9.729 14.659 1.00 96.19 117 LYS A C 1
ATOM 938 O O . LYS A 1 117 ? -3.604 -10.471 15.360 1.00 96.19 117 LYS A O 1
ATOM 943 N N . ASN A 1 118 ? -3.884 -8.533 14.240 1.00 96.19 118 ASN A N 1
ATOM 944 C CA . ASN A 1 118 ? -2.597 -7.936 14.595 1.00 96.19 118 ASN A CA 1
ATOM 945 C C . ASN A 1 118 ? -2.801 -6.530 15.153 1.00 96.19 118 ASN A C 1
ATOM 947 O O . ASN A 1 118 ? -3.620 -5.765 14.643 1.00 96.19 118 ASN A O 1
ATOM 951 N N . LYS A 1 119 ? -2.005 -6.186 16.164 1.00 96.94 119 LYS A N 1
ATOM 952 C CA . LYS A 1 119 ? -1.950 -4.842 16.732 1.00 96.94 119 LYS A CA 1
ATOM 953 C C . LYS A 1 119 ? -0.895 -4.007 16.009 1.00 96.94 119 LYS A C 1
ATOM 955 O O . LYS A 1 119 ? 0.227 -4.479 15.814 1.00 96.94 119 LYS A O 1
ATOM 960 N N . THR A 1 120 ? -1.236 -2.783 15.619 1.00 97.81 120 THR A N 1
ATOM 961 C CA . THR A 1 120 ? -0.263 -1.820 15.086 1.00 97.81 120 THR A CA 1
ATOM 962 C C . THR A 1 120 ? 0.751 -1.423 16.159 1.00 97.81 120 THR A C 1
ATOM 964 O O . THR A 1 120 ? 0.479 -1.469 17.362 1.00 97.81 120 THR A O 1
ATOM 967 N N . ASN A 1 121 ? 1.950 -1.028 15.730 1.00 97.50 121 ASN A N 1
ATOM 968 C CA . ASN A 1 121 ? 2.965 -0.513 16.650 1.00 97.50 121 ASN A CA 1
ATOM 969 C C . ASN A 1 121 ? 2.664 0.937 17.103 1.00 97.50 121 ASN A C 1
ATOM 971 O O . ASN A 1 121 ? 1.675 1.543 16.689 1.00 97.50 121 ASN A O 1
ATOM 975 N N . LEU A 1 122 ? 3.549 1.517 17.927 1.00 97.12 122 LEU A N 1
ATOM 976 C CA . LEU A 1 122 ? 3.443 2.908 18.409 1.00 97.12 122 LEU A CA 1
ATOM 977 C C . LEU A 1 122 ? 3.363 3.953 17.283 1.00 97.12 122 LEU A C 1
ATOM 979 O O . LEU A 1 122 ? 2.853 5.046 17.489 1.00 97.12 122 LEU A O 1
ATOM 983 N N . GLY A 1 123 ? 3.893 3.632 16.101 1.00 95.94 123 GLY A N 1
ATOM 984 C CA . GLY A 1 123 ? 3.846 4.484 14.914 1.00 95.94 123 GLY A CA 1
ATOM 985 C C . GLY A 1 123 ? 2.728 4.114 13.940 1.00 95.94 123 GLY A C 1
ATOM 986 O O . GLY A 1 123 ? 2.812 4.503 12.778 1.00 95.94 123 GLY A O 1
ATOM 987 N N . GLY A 1 124 ? 1.748 3.303 14.355 1.00 97.06 124 GLY A N 1
ATOM 988 C CA . GLY A 1 124 ? 0.614 2.928 13.510 1.00 97.06 124 GLY A CA 1
ATOM 989 C C . GLY A 1 124 ? 0.936 1.940 12.394 1.00 97.06 124 GLY A C 1
ATOM 990 O O . GLY A 1 124 ? 0.103 1.715 11.523 1.00 97.06 124 GLY A O 1
ATOM 991 N N . LYS A 1 125 ? 2.125 1.328 12.375 1.00 97.69 125 LYS A N 1
ATOM 992 C CA . LYS A 1 125 ? 2.497 0.414 11.287 1.00 97.69 125 LYS A CA 1
ATOM 993 C C . LYS A 1 125 ? 1.968 -0.991 11.520 1.00 97.69 125 LYS A C 1
ATOM 995 O O . LYS A 1 125 ? 2.118 -1.541 12.615 1.00 97.69 125 LYS A O 1
ATOM 1000 N N . LEU A 1 126 ? 1.435 -1.577 10.454 1.00 98.00 126 LEU A N 1
ATOM 1001 C CA . LEU A 1 126 ? 1.046 -2.980 10.362 1.00 98.00 126 LEU A CA 1
ATOM 1002 C C . LEU A 1 126 ? 1.627 -3.569 9.079 1.00 98.00 126 LEU A C 1
ATOM 1004 O O . LEU A 1 126 ? 1.402 -3.030 7.997 1.00 98.00 126 LEU A O 1
ATOM 1008 N N . SER A 1 127 ? 2.377 -4.662 9.207 1.00 97.69 127 SER A N 1
ATOM 1009 C CA . SER A 1 127 ? 2.977 -5.367 8.073 1.00 97.69 127 SER A CA 1
ATOM 1010 C C . SER A 1 127 ? 2.316 -6.728 7.871 1.00 97.69 127 SER A C 1
ATOM 1012 O O . SER A 1 127 ? 2.060 -7.452 8.834 1.00 97.69 127 SER A O 1
ATOM 1014 N N . ILE A 1 128 ? 2.053 -7.075 6.616 1.00 97.69 128 ILE A N 1
ATOM 1015 C CA . ILE A 1 128 ? 1.465 -8.342 6.179 1.00 97.69 128 ILE A CA 1
ATOM 1016 C C . ILE A 1 128 ? 2.314 -8.928 5.054 1.00 97.69 128 ILE A C 1
ATOM 1018 O O . ILE A 1 128 ? 2.835 -8.197 4.215 1.00 97.69 128 ILE A O 1
ATOM 1022 N N . SER A 1 129 ? 2.452 -10.249 5.038 1.00 98.00 129 SER A N 1
ATOM 1023 C CA . SER A 1 129 ? 3.068 -10.962 3.920 1.00 98.00 129 SER A CA 1
ATOM 1024 C C . SER A 1 129 ? 1.967 -11.431 2.981 1.00 98.00 129 SER A C 1
ATOM 1026 O O . SER A 1 129 ? 1.025 -12.086 3.434 1.00 98.00 129 SER A O 1
ATOM 1028 N N . VAL A 1 130 ? 2.067 -11.087 1.700 1.00 98.12 130 VAL A N 1
ATOM 1029 C CA . VAL A 1 130 ? 1.093 -11.476 0.678 1.00 98.12 130 VAL A CA 1
ATOM 1030 C C . VAL A 1 130 ? 1.794 -12.318 -0.374 1.00 98.12 130 VAL A C 1
ATOM 1032 O O . VAL A 1 130 ? 2.778 -11.886 -0.969 1.00 98.12 130 VAL A O 1
ATOM 1035 N N . ASP A 1 131 ? 1.289 -13.530 -0.581 1.00 97.62 131 ASP A N 1
ATOM 1036 C CA . ASP A 1 131 ? 1.812 -14.467 -1.570 1.00 97.62 131 ASP A CA 1
ATOM 1037 C C . ASP A 1 131 ? 1.327 -14.091 -2.976 1.00 97.62 131 ASP A C 1
ATOM 1039 O O . ASP A 1 131 ? 0.142 -14.230 -3.290 1.00 97.62 131 ASP A O 1
ATOM 1043 N N . LEU A 1 132 ? 2.243 -13.582 -3.801 1.00 97.50 132 LEU A N 1
ATOM 1044 C CA . LEU A 1 132 ? 1.972 -13.112 -5.155 1.00 97.50 132 LEU A CA 1
ATOM 1045 C C . LEU A 1 132 ? 2.782 -13.921 -6.161 1.00 97.50 132 LEU A C 1
ATOM 1047 O O . LEU A 1 132 ? 3.879 -14.398 -5.879 1.00 97.50 132 LEU A O 1
ATOM 1051 N N . GLU A 1 133 ? 2.241 -14.020 -7.365 1.00 95.50 133 GLU A N 1
ATOM 1052 C CA . GLU A 1 133 ? 2.883 -14.648 -8.511 1.00 95.50 133 GLU A CA 1
ATOM 1053 C C . GLU A 1 133 ? 2.431 -13.928 -9.789 1.00 95.50 133 GLU A C 1
ATOM 1055 O O . GLU A 1 133 ? 1.355 -13.317 -9.799 1.00 95.50 133 GLU A O 1
ATOM 1060 N N . PRO A 1 134 ? 3.204 -13.994 -10.889 1.00 93.19 134 PRO A N 1
ATOM 1061 C CA . PRO A 1 134 ? 2.901 -13.238 -12.094 1.00 93.19 134 PRO A CA 1
ATOM 1062 C C . PRO A 1 134 ? 1.475 -13.471 -12.603 1.00 93.19 134 PRO A C 1
ATOM 1064 O O . PRO A 1 134 ? 1.074 -14.585 -12.945 1.00 93.19 134 PRO A O 1
ATOM 1067 N N . GLY A 1 135 ? 0.716 -12.381 -12.695 1.00 90.31 135 GLY A N 1
ATOM 1068 C CA . GLY A 1 135 ? -0.663 -12.380 -13.163 1.00 90.31 135 GLY A CA 1
ATOM 1069 C C . GLY A 1 135 ? -1.704 -12.753 -12.110 1.00 90.31 135 GLY A C 1
ATOM 1070 O O . GLY A 1 135 ? -2.883 -12.675 -12.446 1.00 90.31 135 GLY A O 1
ATOM 1071 N N . ARG A 1 136 ? -1.327 -13.132 -10.879 1.00 92.88 136 ARG A N 1
ATOM 1072 C CA . ARG A 1 136 ? -2.246 -13.322 -9.746 1.00 92.88 136 ARG A CA 1
ATOM 1073 C C . ARG A 1 136 ? -2.517 -11.986 -9.060 1.00 92.88 136 ARG A C 1
ATOM 1075 O O . ARG A 1 136 ? -1.603 -11.268 -8.674 1.00 92.88 136 ARG A O 1
ATOM 1082 N N . GLU A 1 137 ? -3.798 -11.714 -8.879 1.00 95.62 137 GLU A N 1
ATOM 1083 C CA . GLU A 1 137 ? -4.303 -10.602 -8.086 1.00 95.62 137 GLU A CA 1
ATOM 1084 C C . GLU A 1 137 ? -4.758 -11.162 -6.742 1.00 95.62 137 GLU A C 1
ATOM 1086 O O . GLU A 1 137 ? -5.381 -12.227 -6.703 1.00 95.62 137 GLU A O 1
ATOM 1091 N N . VAL A 1 138 ? -4.432 -10.461 -5.661 1.00 98.44 138 VAL A N 1
ATOM 1092 C CA . VAL A 1 138 ? -4.802 -10.847 -4.300 1.00 98.44 138 VAL A CA 1
ATOM 1093 C C . VAL A 1 138 ? -5.539 -9.700 -3.639 1.00 98.44 138 VAL A C 1
ATOM 1095 O O . VAL A 1 138 ? -5.060 -8.564 -3.624 1.00 98.44 138 VAL A O 1
ATOM 1098 N N . LYS A 1 139 ? -6.710 -9.991 -3.079 1.00 98.62 139 LYS A N 1
ATOM 1099 C CA . LYS A 1 139 ? -7.495 -9.003 -2.340 1.00 98.62 139 LYS A CA 1
ATOM 1100 C C . LYS A 1 139 ? -7.021 -8.941 -0.893 1.00 98.62 139 LYS A C 1
ATOM 1102 O O . LYS A 1 139 ? -6.871 -9.974 -0.248 1.00 98.62 139 LYS A O 1
ATOM 1107 N N . VAL A 1 140 ? -6.832 -7.738 -0.367 1.00 98.75 140 VAL A N 1
ATOM 1108 C CA . VAL A 1 140 ? -6.474 -7.490 1.030 1.00 98.75 140 VAL A CA 1
ATOM 1109 C C . VAL A 1 140 ? -7.521 -6.582 1.658 1.00 98.75 140 VAL A C 1
ATOM 1111 O O . VAL A 1 140 ? -7.798 -5.500 1.148 1.00 98.75 140 VAL A O 1
ATOM 1114 N N . ASP A 1 141 ? -8.059 -7.007 2.798 1.00 98.56 141 ASP A N 1
ATOM 1115 C CA . ASP A 1 141 ? -8.955 -6.216 3.639 1.00 98.56 141 ASP A CA 1
ATOM 1116 C C . ASP A 1 141 ? -8.406 -6.181 5.072 1.00 98.56 141 ASP A C 1
ATOM 1118 O O . ASP A 1 141 ? -8.279 -7.215 5.735 1.00 98.56 141 ASP A O 1
ATOM 1122 N N . VAL A 1 142 ? -8.113 -4.986 5.579 1.00 98.38 142 VAL A N 1
ATOM 1123 C CA . VAL A 1 142 ? -7.658 -4.744 6.953 1.00 98.38 142 VAL A CA 1
ATOM 1124 C C . VAL A 1 142 ? -8.696 -3.875 7.645 1.00 98.38 142 VAL A C 1
ATOM 1126 O O . VAL A 1 142 ? -8.956 -2.760 7.209 1.00 98.38 142 VAL A O 1
ATOM 1129 N N . ARG A 1 143 ? -9.319 -4.383 8.711 1.00 97.75 143 ARG A N 1
ATOM 1130 C CA . ARG A 1 143 ? -10.426 -3.699 9.400 1.00 97.75 143 ARG A CA 1
ATOM 1131 C C . ARG A 1 143 ? -10.169 -3.613 10.886 1.00 97.75 143 ARG A C 1
ATOM 1133 O O . ARG A 1 143 ? -9.770 -4.611 11.490 1.00 97.75 143 ARG A O 1
ATOM 1140 N N . LYS A 1 144 ? -10.422 -2.448 11.472 1.00 97.31 144 LYS A N 1
ATOM 1141 C CA . LYS A 1 144 ? -10.297 -2.215 12.906 1.00 97.31 144 LYS A CA 1
ATOM 1142 C C . LYS A 1 144 ? -11.125 -3.256 13.656 1.00 97.31 144 LYS A C 1
ATOM 1144 O O . LYS A 1 144 ? -12.270 -3.556 13.309 1.00 97.31 144 LYS A O 1
ATOM 1149 N N . ALA A 1 145 ? -10.505 -3.889 14.639 1.00 93.38 145 ALA A N 1
ATOM 1150 C CA . ALA A 1 145 ? -11.178 -4.830 15.505 1.00 93.38 145 ALA A CA 1
ATOM 1151 C C . ALA A 1 145 ? -11.905 -4.029 16.584 1.00 93.38 145 ALA A C 1
ATOM 1153 O O . ALA A 1 145 ? -11.277 -3.462 17.472 1.00 93.38 145 ALA A O 1
ATOM 1154 N N . PHE A 1 146 ? -13.228 -3.989 16.494 1.00 83.00 146 PHE A N 1
ATOM 1155 C CA . PHE A 1 146 ? -14.067 -3.600 17.617 1.00 83.00 146 PHE A CA 1
ATOM 1156 C C . PHE A 1 146 ? -14.265 -4.847 18.481 1.00 83.00 146 PHE A C 1
ATOM 1158 O O . PHE A 1 146 ? -14.658 -5.898 17.957 1.00 83.00 146 PHE A O 1
ATOM 1165 N N . ASP A 1 147 ? -13.878 -4.748 19.749 1.00 62.41 147 ASP A N 1
ATOM 1166 C CA . ASP A 1 147 ? -14.152 -5.774 20.758 1.00 62.41 147 ASP A CA 1
ATOM 1167 C C . ASP A 1 147 ? -15.640 -5.777 21.151 1.00 62.41 147 ASP A C 1
ATOM 1169 O O . ASP A 1 147 ? -16.280 -4.698 21.105 1.00 62.41 147 ASP A O 1
#